Protein AF-A0A402AYY5-F1 (afdb_monomer_lite)

Foldseek 3Di:
DPVVVVVVVCCVVPPPDDDDDDDPVVVVVLVVQCVVVVPPDSVRSVVVVVVVVVVVVPD

pLDDT: mean 87.51, std 9.0, range [53.38, 96.62]

Sequence (59 aa):
MPISLWQAMIEHYYPNSTWIRLQREVFDQLYRYKVEHGQPTWEGALTQLLAQARQEAQP

Structure (mmCIF, N/CA/C/O backbone):
data_AF-A0A402AYY5-F1
#
_entry.id   AF-A0A402AYY5-F1
#
loop_
_atom_site.group_PDB
_atom_site.id
_atom_site.type_symbol
_atom_site.label_atom_id
_atom_site.label_alt_id
_atom_site.label_comp_id
_atom_site.label_asym_id
_atom_site.label_entity_id
_atom_site.label_seq_id
_atom_site.pdbx_PDB_ins_code
_atom_site.Cartn_x
_atom_site.Cartn_y
_atom_site.Cartn_z
_atom_site.occupancy
_atom_site.B_iso_or_equiv
_atom_site.auth_seq_id
_atom_site.auth_comp_id
_atom_site.auth_asym_id
_atom_site.auth_atom_id
_atom_site.pdbx_PDB_model_num
ATOM 1 N N . MET A 1 1 ? -2.302 1.077 -28.293 1.00 67.31 1 MET A N 1
ATOM 2 C CA . MET A 1 1 ? -1.082 0.460 -27.727 1.00 67.31 1 MET A CA 1
ATOM 3 C C . MET A 1 1 ? -1.331 -1.033 -27.559 1.00 67.31 1 MET A C 1
ATOM 5 O O . MET A 1 1 ? -2.367 -1.357 -26.987 1.00 67.31 1 MET A O 1
ATOM 9 N N . PRO A 1 2 ? -0.470 -1.932 -28.069 1.00 82.75 2 PRO A N 1
ATOM 10 C CA . PRO A 1 2 ? -0.631 -3.368 -27.861 1.00 82.75 2 PRO A CA 1
ATOM 11 C C . PRO A 1 2 ? -0.416 -3.692 -26.382 1.00 82.75 2 PRO A C 1
ATOM 13 O O . PRO A 1 2 ? 0.620 -3.354 -25.813 1.00 82.75 2 PRO A O 1
ATOM 16 N N . ILE A 1 3 ? -1.400 -4.338 -25.762 1.00 81.19 3 ILE A N 1
ATOM 17 C CA . ILE A 1 3 ? -1.380 -4.701 -24.338 1.00 81.19 3 ILE A CA 1
ATOM 18 C C . ILE A 1 3 ? -0.156 -5.553 -23.959 1.00 81.19 3 ILE A C 1
ATOM 20 O O . ILE A 1 3 ? 0.355 -5.431 -22.851 1.00 81.19 3 ILE A O 1
ATOM 24 N N . SER A 1 4 ? 0.368 -6.326 -24.914 1.00 80.69 4 SER A N 1
ATOM 25 C CA . SER A 1 4 ? 1.560 -7.162 -24.767 1.00 80.69 4 SER A CA 1
ATOM 26 C C . SER A 1 4 ? 2.840 -6.364 -24.507 1.00 80.69 4 SER A C 1
ATOM 28 O O . SER A 1 4 ? 3.659 -6.780 -23.694 1.00 80.69 4 SER A O 1
ATOM 30 N N . LEU A 1 5 ? 3.008 -5.196 -25.138 1.00 84.44 5 LEU A N 1
ATOM 31 C CA . LEU A 1 5 ? 4.181 -4.347 -24.906 1.00 84.44 5 LEU A CA 1
ATOM 32 C C . LEU A 1 5 ? 4.146 -3.735 -23.501 1.00 84.44 5 LEU A C 1
ATOM 34 O O . LEU A 1 5 ? 5.158 -3.684 -22.813 1.00 84.44 5 LEU A O 1
ATOM 38 N N . TRP A 1 6 ? 2.964 -3.308 -23.059 1.00 81.25 6 TRP A N 1
ATOM 39 C CA . TRP A 1 6 ? 2.770 -2.762 -21.718 1.00 81.25 6 TRP A CA 1
ATOM 40 C C . TRP A 1 6 ? 2.986 -3.818 -20.622 1.00 81.25 6 TRP A C 1
ATOM 42 O O . TRP A 1 6 ? 3.648 -3.531 -19.627 1.00 81.25 6 TRP A O 1
ATOM 52 N N . GLN A 1 7 ? 2.502 -5.048 -20.829 1.00 79.56 7 GLN A N 1
ATOM 53 C CA . GLN A 1 7 ? 2.740 -6.173 -19.917 1.00 79.56 7 GLN A CA 1
ATOM 54 C C . GLN A 1 7 ? 4.233 -6.499 -19.788 1.00 79.56 7 GLN A C 1
ATOM 56 O O . GLN A 1 7 ? 4.737 -6.564 -18.670 1.00 79.56 7 GLN A O 1
ATOM 61 N N . ALA A 1 8 ? 4.949 -6.607 -20.914 1.00 83.94 8 ALA A N 1
ATOM 62 C CA . ALA A 1 8 ? 6.388 -6.871 -20.914 1.00 83.94 8 ALA A CA 1
ATOM 63 C C . ALA A 1 8 ? 7.185 -5.768 -20.193 1.00 83.94 8 ALA A C 1
ATOM 65 O O . ALA A 1 8 ? 8.150 -6.049 -19.486 1.00 83.94 8 ALA A O 1
ATOM 66 N N . MET A 1 9 ? 6.764 -4.506 -20.328 1.00 83.19 9 MET A N 1
ATOM 67 C CA . MET A 1 9 ? 7.369 -3.399 -19.585 1.00 83.19 9 MET A CA 1
ATOM 68 C C . MET A 1 9 ? 7.123 -3.518 -18.077 1.00 83.19 9 MET A C 1
ATOM 70 O O . MET A 1 9 ? 8.061 -3.357 -17.302 1.00 83.19 9 MET A O 1
ATOM 74 N N . ILE A 1 10 ? 5.895 -3.814 -17.640 1.00 82.19 10 ILE A N 1
ATOM 75 C CA . ILE A 1 10 ? 5.597 -3.973 -16.206 1.00 82.19 10 ILE A CA 1
ATOM 76 C C . ILE A 1 10 ? 6.420 -5.107 -15.601 1.00 82.19 10 ILE A C 1
ATOM 78 O O . ILE A 1 10 ? 7.017 -4.919 -14.546 1.00 82.19 10 ILE A O 1
ATOM 82 N N . GLU A 1 11 ? 6.482 -6.250 -16.279 1.00 83.12 11 GLU A N 1
ATOM 83 C CA . GLU A 1 11 ? 7.238 -7.413 -15.814 1.00 83.12 11 GLU A CA 1
ATOM 84 C C . GLU A 1 11 ? 8.739 -7.112 -15.694 1.00 83.12 11 GLU A C 1
ATOM 86 O O . GLU A 1 11 ? 9.387 -7.544 -14.743 1.00 83.12 11 GLU A O 1
ATOM 91 N N . HIS A 1 12 ? 9.281 -6.305 -16.611 1.00 82.94 12 HIS A N 1
ATOM 92 C CA . HIS A 1 12 ? 10.682 -5.896 -16.581 1.00 82.94 12 HIS A CA 1
ATOM 93 C C . HIS A 1 12 ? 11.007 -4.911 -15.445 1.00 82.94 12 HIS A C 1
ATOM 95 O O . HIS A 1 12 ? 12.030 -5.059 -14.779 1.00 82.94 12 HIS A O 1
ATOM 101 N N . TYR A 1 13 ? 10.162 -3.899 -15.219 1.00 80.12 13 TYR A N 1
ATOM 102 C CA . TYR A 1 13 ? 10.430 -2.849 -14.225 1.00 80.12 13 TYR A CA 1
ATOM 103 C C . TYR A 1 13 ? 9.994 -3.218 -12.800 1.00 80.12 13 TYR A C 1
ATOM 105 O O . TYR A 1 13 ? 10.552 -2.685 -11.840 1.00 80.12 13 TYR A O 1
ATOM 113 N N . TYR A 1 14 ? 9.023 -4.120 -12.650 1.00 77.56 14 TYR A N 1
ATOM 114 C CA . TYR A 1 14 ? 8.457 -4.523 -11.360 1.00 77.56 14 TYR A CA 1
ATOM 115 C C . TYR A 1 14 ? 8.435 -6.054 -11.207 1.00 77.56 14 TYR A C 1
ATOM 117 O O . TYR A 1 14 ? 7.361 -6.651 -11.085 1.00 77.56 14 TYR A O 1
ATOM 125 N N . PRO A 1 15 ? 9.606 -6.716 -11.195 1.00 76.38 15 PRO A N 1
ATOM 126 C CA . PRO A 1 15 ? 9.671 -8.164 -11.038 1.00 76.38 15 PRO A CA 1
ATOM 127 C C . PRO A 1 15 ? 9.109 -8.592 -9.672 1.00 76.38 15 PRO A C 1
ATOM 129 O O . PRO A 1 15 ? 9.385 -7.959 -8.654 1.00 76.38 15 PRO A O 1
ATOM 132 N N . ASN A 1 16 ? 8.344 -9.689 -9.648 1.00 79.56 16 ASN A N 1
ATOM 133 C CA . ASN A 1 16 ? 7.664 -10.248 -8.462 1.00 79.56 16 ASN A CA 1
ATOM 134 C C . ASN A 1 16 ? 6.569 -9.363 -7.835 1.00 79.56 16 ASN A C 1
ATOM 136 O O . ASN A 1 16 ? 6.092 -9.661 -6.740 1.00 79.56 16 ASN A O 1
ATOM 140 N N . SER A 1 17 ? 6.139 -8.314 -8.533 1.00 79.44 17 SER A N 1
ATOM 141 C CA . SER A 1 17 ? 5.085 -7.405 -8.084 1.00 79.44 17 SER A CA 1
ATOM 142 C C . SER A 1 17 ? 3.895 -7.450 -9.037 1.00 79.44 17 SER A C 1
ATOM 144 O O . SER A 1 17 ? 4.040 -7.663 -10.237 1.00 79.44 17 SER A O 1
ATOM 146 N N . THR A 1 18 ? 2.690 -7.245 -8.508 1.00 80.00 18 THR A N 1
ATOM 147 C CA . THR A 1 18 ? 1.463 -7.157 -9.316 1.00 80.00 18 THR A CA 1
ATOM 148 C C . THR A 1 18 ? 0.977 -5.716 -9.374 1.00 80.00 18 THR A C 1
ATOM 150 O O . THR A 1 18 ? 1.011 -5.001 -8.374 1.00 80.00 18 THR A O 1
ATOM 153 N N . TRP A 1 19 ? 0.483 -5.288 -10.537 1.00 80.25 19 TRP A N 1
ATOM 154 C CA . TRP A 1 19 ? -0.175 -3.994 -10.683 1.00 80.25 19 TRP A CA 1
ATOM 155 C C . TRP A 1 19 ? -1.668 -4.102 -10.362 1.00 80.25 19 TRP A C 1
ATOM 157 O O . TRP A 1 19 ? -2.386 -4.891 -10.975 1.00 80.25 19 TRP A O 1
ATOM 167 N N . ILE A 1 20 ? -2.153 -3.264 -9.446 1.00 86.88 20 ILE A N 1
ATOM 168 C CA . ILE A 1 20 ? -3.579 -3.145 -9.129 1.00 86.88 20 ILE A CA 1
ATOM 169 C C . ILE A 1 20 ? -4.027 -1.731 -9.480 1.00 86.88 20 ILE A C 1
ATOM 171 O O . ILE A 1 20 ? -3.486 -0.742 -8.987 1.00 86.88 20 ILE A O 1
ATOM 175 N N . ARG A 1 21 ? -5.048 -1.623 -10.334 1.00 87.69 21 ARG A N 1
ATOM 176 C CA . ARG A 1 21 ? -5.669 -0.336 -10.654 1.00 87.69 21 ARG A CA 1
ATOM 177 C C . ARG A 1 21 ? -6.656 0.033 -9.551 1.00 87.69 21 ARG A C 1
ATOM 179 O O . ARG A 1 21 ? -7.704 -0.592 -9.428 1.00 87.69 21 ARG A O 1
ATOM 186 N N . LEU A 1 22 ? -6.345 1.087 -8.805 1.00 91.44 22 LEU A N 1
ATOM 187 C CA . LEU A 1 22 ? -7.216 1.659 -7.779 1.00 91.44 22 LEU A CA 1
ATOM 188 C C . LEU A 1 22 ? -7.830 2.974 -8.266 1.00 91.44 22 LEU A C 1
ATOM 190 O O . LEU A 1 22 ? -7.232 3.702 -9.059 1.00 91.44 22 LEU A O 1
ATOM 194 N N . GLN A 1 23 ? -9.045 3.266 -7.803 1.00 94.94 23 GLN A N 1
ATOM 195 C CA . GLN A 1 23 ? -9.633 4.597 -7.966 1.00 94.94 23 GLN A CA 1
ATOM 196 C C . GLN A 1 23 ? -8.894 5.587 -7.058 1.00 94.94 23 GLN A C 1
ATOM 198 O O . GLN A 1 23 ? -8.377 5.195 -6.009 1.00 94.94 23 GLN A O 1
ATOM 203 N N . ARG A 1 24 ? -8.839 6.864 -7.451 1.00 93.50 24 ARG A N 1
ATOM 204 C CA . ARG A 1 24 ? -8.073 7.891 -6.727 1.00 93.50 24 ARG A CA 1
ATOM 205 C C . ARG A 1 24 ? -8.574 8.055 -5.296 1.00 93.50 24 ARG A C 1
ATOM 207 O O . ARG A 1 24 ? -7.787 8.077 -4.362 1.00 93.50 24 ARG A O 1
ATOM 214 N N . GLU A 1 25 ? -9.883 8.060 -5.130 1.00 96.62 25 GLU A N 1
ATOM 215 C CA . GLU A 1 25 ? -10.568 8.253 -3.857 1.00 96.62 25 GLU A CA 1
ATOM 216 C C . GLU A 1 25 ? -10.320 7.078 -2.900 1.00 96.62 25 GLU A C 1
ATOM 218 O O . GLU A 1 25 ? -10.250 7.254 -1.684 1.00 96.62 25 GLU A O 1
ATOM 223 N N . VAL A 1 26 ? -10.162 5.866 -3.442 1.00 95.44 26 VAL A N 1
ATOM 224 C CA . VAL A 1 26 ? -9.796 4.671 -2.664 1.00 95.44 26 VAL A CA 1
ATOM 225 C C . VAL A 1 26 ? -8.331 4.745 -2.245 1.00 95.44 26 VAL A C 1
ATOM 227 O O . VAL A 1 26 ? -7.998 4.443 -1.101 1.00 95.44 26 VAL A O 1
ATOM 230 N N . PHE A 1 27 ? -7.454 5.188 -3.149 1.00 94.94 27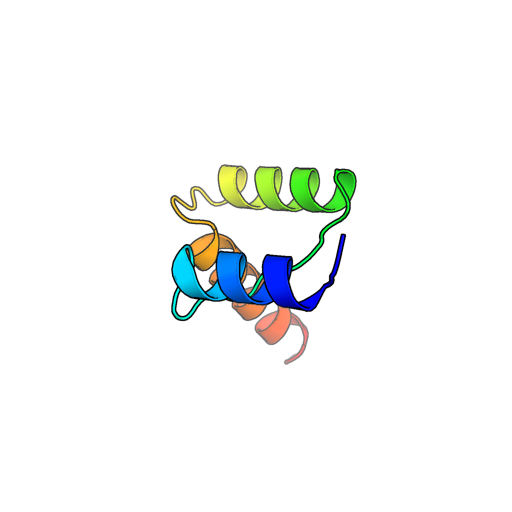 PHE A N 1
ATOM 231 C CA . PHE A 1 27 ? -6.046 5.397 -2.831 1.00 94.94 27 PHE A CA 1
ATOM 232 C C . PHE A 1 27 ? -5.856 6.455 -1.735 1.00 94.94 27 PHE A C 1
ATOM 234 O O . PHE A 1 27 ? -5.077 6.232 -0.814 1.00 94.94 27 PHE A O 1
ATOM 241 N N . ASP A 1 28 ? -6.604 7.559 -1.776 1.00 95.75 28 ASP A N 1
ATOM 242 C CA . ASP A 1 28 ? -6.526 8.615 -0.761 1.00 95.75 28 ASP A CA 1
ATOM 243 C C . ASP A 1 28 ? -6.959 8.117 0.627 1.00 95.75 28 ASP A C 1
ATOM 245 O O . ASP A 1 28 ? -6.350 8.475 1.637 1.00 95.75 28 ASP A O 1
ATOM 249 N N . GLN A 1 29 ? -7.974 7.250 0.693 1.00 95.00 29 GLN 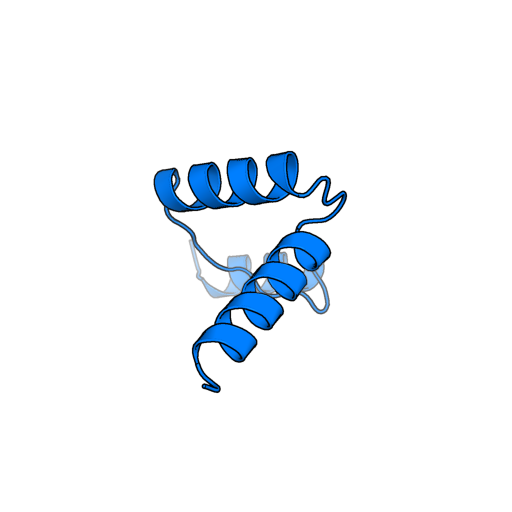A N 1
ATOM 250 C CA . GLN A 1 29 ? -8.373 6.594 1.943 1.00 95.00 29 GLN A CA 1
ATOM 251 C C . GLN A 1 29 ? -7.279 5.658 2.463 1.00 95.00 29 GLN A C 1
ATOM 253 O O . GLN A 1 29 ? -6.921 5.723 3.639 1.00 95.00 29 GLN A O 1
ATOM 258 N N . LEU A 1 30 ? -6.697 4.838 1.583 1.00 94.44 30 LEU A N 1
ATOM 259 C CA . LEU A 1 30 ? -5.595 3.947 1.949 1.00 94.44 30 LEU A CA 1
ATOM 260 C C . LEU A 1 30 ? -4.354 4.735 2.402 1.00 94.44 30 LEU A C 1
ATOM 262 O O . LEU A 1 30 ? -3.652 4.318 3.323 1.00 94.44 30 LEU A O 1
ATOM 266 N N . TYR A 1 31 ? -4.094 5.893 1.791 1.00 94.25 31 TYR A N 1
ATOM 267 C CA . TYR A 1 31 ? -3.015 6.793 2.188 1.00 94.25 31 TYR A CA 1
ATOM 268 C C . TYR A 1 31 ? -3.220 7.342 3.599 1.00 94.25 31 TYR A C 1
ATOM 270 O O . TYR A 1 31 ? -2.294 7.295 4.408 1.00 94.25 31 TYR A O 1
ATOM 278 N N . ARG A 1 32 ? -4.432 7.815 3.921 1.00 95.44 32 ARG A N 1
ATOM 279 C CA . ARG A 1 32 ? -4.764 8.271 5.281 1.00 95.44 32 ARG A CA 1
ATOM 280 C C . ARG A 1 32 ? -4.567 7.156 6.297 1.00 95.44 32 ARG A C 1
ATOM 282 O O . ARG A 1 32 ? -3.849 7.365 7.267 1.00 95.44 32 ARG A O 1
ATOM 289 N N . TYR A 1 33 ? -5.083 5.960 6.007 1.00 95.00 33 TYR A N 1
ATOM 290 C CA . TYR A 1 33 ? -4.880 4.782 6.851 1.00 95.00 33 TYR A CA 1
ATOM 291 C C . TYR A 1 33 ? -3.388 4.506 7.103 1.00 95.00 33 TYR A C 1
ATOM 293 O O . TYR A 1 33 ? -2.982 4.322 8.250 1.00 95.00 33 TYR A O 1
ATOM 301 N N . LYS A 1 34 ? -2.553 4.531 6.052 1.00 95.44 34 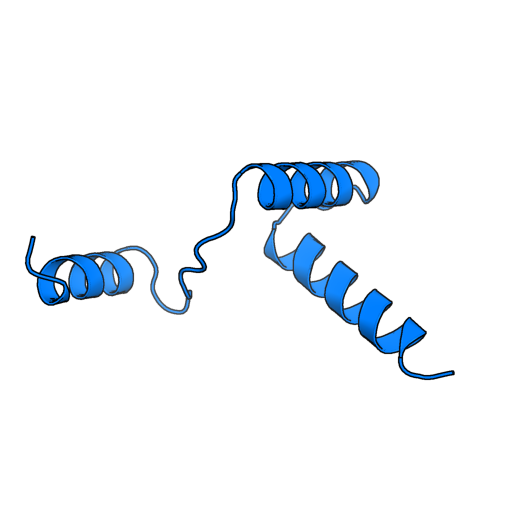LYS A N 1
ATOM 302 C CA . LYS A 1 34 ? -1.099 4.331 6.160 1.00 95.44 34 LYS A CA 1
ATOM 303 C C . LYS A 1 34 ? -0.451 5.361 7.095 1.00 95.44 34 LYS A C 1
ATOM 305 O O . LYS A 1 34 ? 0.369 4.984 7.929 1.00 95.44 34 LYS A O 1
ATOM 310 N N . VAL A 1 35 ? -0.810 6.638 6.949 1.00 95.44 35 VAL A N 1
ATOM 311 C CA . VAL A 1 35 ? -0.270 7.739 7.766 1.00 95.44 35 VAL A CA 1
ATOM 312 C C . VAL A 1 35 ? -0.714 7.620 9.223 1.00 95.44 35 VAL A C 1
ATOM 314 O O . VAL A 1 35 ? 0.124 7.706 10.116 1.00 95.44 35 VAL A O 1
ATOM 317 N N . GLU A 1 36 ? -2.001 7.378 9.468 1.00 94.69 36 GLU A N 1
ATOM 318 C CA . GLU A 1 36 ? -2.576 7.247 10.814 1.00 94.69 36 GLU A CA 1
ATOM 319 C C . GLU A 1 36 ? -1.963 6.081 11.599 1.00 94.69 36 GLU A C 1
ATOM 321 O O . GLU A 1 36 ? -1.721 6.200 12.798 1.00 94.69 36 GLU A O 1
ATOM 326 N N . HIS A 1 37 ? -1.645 4.979 10.917 1.00 93.25 37 HIS A N 1
ATOM 327 C CA . HIS A 1 37 ? -1.017 3.803 11.523 1.00 93.25 37 HIS A CA 1
ATOM 328 C C . HIS A 1 37 ? 0.521 3.848 11.496 1.00 93.25 37 HIS A C 1
ATOM 330 O O . HIS A 1 37 ? 1.166 2.870 11.870 1.00 93.25 37 HIS A O 1
ATOM 336 N N . GLY A 1 38 ? 1.126 4.959 11.052 1.00 92.81 38 GLY A N 1
ATOM 337 C CA . GLY A 1 38 ? 2.581 5.144 11.038 1.00 92.81 38 GLY A CA 1
ATOM 338 C C . GLY A 1 38 ? 3.331 4.165 10.130 1.00 92.81 38 GLY A C 1
ATOM 339 O O . GLY A 1 38 ? 4.508 3.884 10.360 1.00 92.81 38 GLY A O 1
ATOM 340 N N . GLN A 1 39 ? 2.663 3.617 9.113 1.00 93.81 39 GLN A N 1
ATOM 341 C CA . GLN A 1 39 ? 3.223 2.567 8.272 1.00 93.81 39 GLN A CA 1
ATOM 342 C C . GLN A 1 39 ? 4.206 3.147 7.240 1.00 93.81 39 GLN A C 1
ATOM 344 O O . GLN A 1 39 ? 3.821 3.999 6.435 1.00 93.81 39 GLN A O 1
ATOM 349 N N . PRO A 1 40 ? 5.474 2.692 7.197 1.00 89.56 40 PRO A N 1
ATOM 350 C CA . PRO A 1 40 ? 6.474 3.252 6.288 1.00 89.56 40 PRO A CA 1
ATOM 351 C C . PRO A 1 40 ? 6.277 2.777 4.839 1.00 89.56 40 PRO A C 1
ATOM 353 O O . PRO A 1 40 ? 6.494 3.533 3.887 1.00 89.56 40 PRO A O 1
ATOM 356 N N . THR A 1 41 ? 5.789 1.550 4.645 1.00 92.31 41 THR A N 1
ATOM 357 C CA . THR A 1 41 ? 5.609 0.918 3.328 1.00 92.31 41 THR A CA 1
ATOM 358 C C . THR A 1 41 ? 4.136 0.665 3.019 1.00 92.31 41 THR A C 1
ATOM 360 O O . THR A 1 41 ? 3.288 0.633 3.913 1.00 92.31 41 THR A O 1
ATOM 363 N N . TRP A 1 42 ? 3.807 0.536 1.733 1.00 91.12 42 TRP A N 1
ATOM 364 C CA . TRP A 1 42 ? 2.443 0.192 1.317 1.00 91.12 42 TRP A CA 1
ATOM 365 C C . TRP A 1 42 ? 2.129 -1.273 1.605 1.00 91.12 42 TRP A C 1
ATOM 367 O O . TRP A 1 42 ? 1.021 -1.590 2.023 1.00 91.12 42 TRP A O 1
ATOM 377 N N . GLU A 1 43 ? 3.122 -2.144 1.465 1.00 91.69 43 GLU A N 1
ATOM 378 C CA . GLU A 1 43 ? 3.056 -3.557 1.821 1.00 91.69 43 GLU A CA 1
ATOM 379 C C . GLU A 1 43 ? 2.720 -3.730 3.306 1.00 91.69 43 GLU A C 1
ATOM 381 O O . GLU A 1 43 ? 1.865 -4.545 3.646 1.00 91.69 43 GLU A O 1
ATOM 386 N N . GLY A 1 44 ? 3.332 -2.928 4.187 1.00 93.50 44 GLY A N 1
ATOM 387 C CA . GLY A 1 44 ? 3.040 -2.932 5.622 1.00 93.50 44 GLY A CA 1
ATOM 388 C C . GLY A 1 44 ? 1.612 -2.482 5.923 1.00 93.50 44 GLY A C 1
ATOM 389 O O . GLY A 1 44 ? 0.881 -3.182 6.624 1.00 93.50 44 GLY A O 1
ATOM 390 N N . ALA A 1 45 ? 1.179 -1.371 5.318 1.00 94.94 45 ALA A N 1
ATOM 391 C CA . ALA A 1 45 ? -0.190 -0.877 5.456 1.00 94.94 45 ALA A CA 1
ATOM 392 C C . ALA A 1 45 ? -1.234 -1.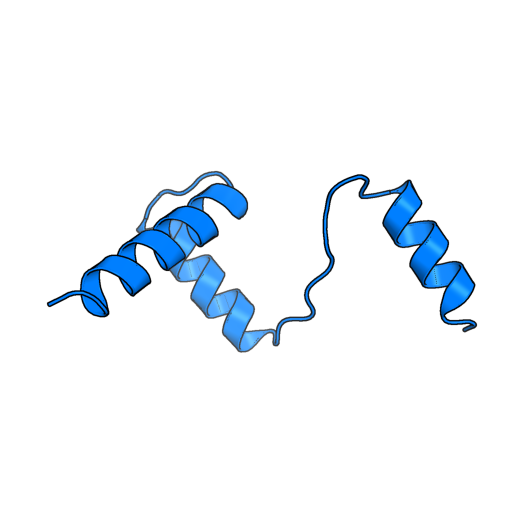898 4.972 1.00 94.94 45 ALA A C 1
ATOM 394 O O . ALA A 1 45 ? -2.205 -2.163 5.676 1.00 94.94 45 ALA A O 1
ATOM 395 N N . LEU A 1 46 ? -1.019 -2.519 3.808 1.00 93.69 46 LEU A N 1
ATOM 396 C CA . LEU A 1 46 ? -1.920 -3.539 3.265 1.00 93.69 46 LEU A CA 1
ATOM 397 C C . LEU A 1 46 ? -1.924 -4.817 4.112 1.00 93.69 46 LEU A C 1
ATOM 399 O O . LEU A 1 46 ? -2.989 -5.374 4.367 1.00 93.69 46 LEU A O 1
ATOM 403 N N . THR A 1 47 ? -0.758 -5.268 4.582 1.00 94.62 47 THR A N 1
ATOM 404 C CA . THR A 1 47 ? -0.651 -6.453 5.449 1.00 94.62 47 THR A CA 1
ATOM 405 C C . THR A 1 47 ? -1.393 -6.237 6.765 1.00 94.62 47 THR A C 1
ATOM 407 O O . THR A 1 47 ? -2.141 -7.115 7.195 1.00 94.62 47 THR A O 1
ATOM 410 N N . GLN A 1 48 ? -1.241 -5.062 7.383 1.00 94.06 48 GLN A N 1
ATOM 411 C CA . GLN A 1 48 ? -1.963 -4.718 8.606 1.00 94.06 48 GLN A CA 1
ATOM 412 C C . GLN A 1 48 ? -3.475 -4.626 8.367 1.00 94.06 48 GLN A C 1
ATOM 414 O O . GLN A 1 48 ? -4.238 -5.208 9.137 1.00 94.06 48 GLN A O 1
ATOM 419 N N . LEU A 1 49 ? -3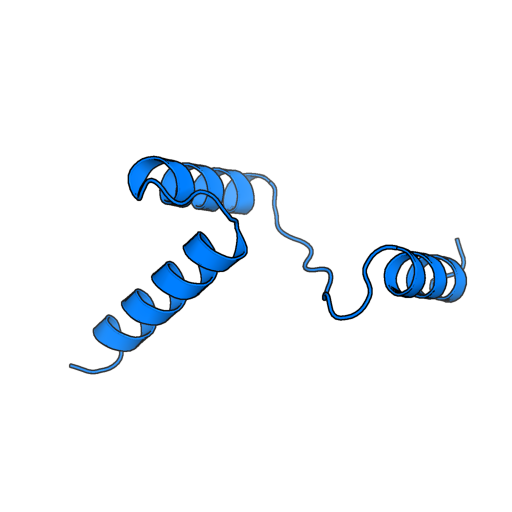.903 -3.958 7.291 1.00 94.06 49 LEU A N 1
ATOM 420 C CA . LEU A 1 49 ? -5.319 -3.831 6.940 1.00 94.06 49 LEU A CA 1
ATOM 421 C C . LEU A 1 49 ? -5.975 -5.208 6.744 1.00 94.06 49 LEU A C 1
ATOM 423 O O . LEU A 1 49 ? -7.062 -5.458 7.258 1.00 94.06 49 LEU A O 1
ATOM 427 N N . LEU A 1 50 ? -5.299 -6.128 6.048 1.00 94.25 50 LEU A N 1
ATOM 428 C CA . LEU A 1 50 ? -5.783 -7.499 5.850 1.00 94.25 50 LEU A CA 1
ATOM 429 C C . LEU A 1 50 ? -5.810 -8.306 7.154 1.00 94.25 50 LEU A C 1
ATOM 431 O O . LEU A 1 50 ? -6.729 -9.099 7.362 1.00 94.25 50 LEU A O 1
ATOM 435 N N . ALA A 1 51 ? -4.824 -8.114 8.035 1.00 94.06 51 ALA A N 1
ATOM 436 C CA . ALA A 1 51 ? -4.804 -8.760 9.343 1.00 94.06 51 ALA A CA 1
ATOM 437 C C . ALA A 1 51 ? -5.983 -8.301 10.217 1.00 94.06 51 ALA A C 1
ATOM 439 O O . ALA A 1 51 ? -6.655 -9.145 10.807 1.00 94.06 51 ALA A O 1
ATOM 440 N N . GLN A 1 52 ? -6.276 -6.996 10.237 1.00 92.06 52 GLN A N 1
ATOM 441 C CA . GLN A 1 52 ? -7.433 -6.428 10.941 1.00 92.06 52 GLN A CA 1
ATOM 442 C C . GLN A 1 52 ? -8.755 -6.952 10.366 1.00 92.06 52 GLN A C 1
ATOM 444 O O . GLN A 1 52 ? -9.575 -7.488 11.107 1.00 92.06 52 GLN A O 1
ATOM 449 N N . ALA A 1 53 ? -8.923 -6.917 9.039 1.00 92.94 53 ALA A N 1
ATOM 450 C CA . ALA A 1 53 ? -10.124 -7.440 8.383 1.00 92.94 53 ALA A CA 1
ATOM 451 C C . ALA A 1 53 ? -10.353 -8.937 8.676 1.00 92.94 53 ALA A C 1
ATOM 453 O O . ALA A 1 53 ? -11.491 -9.387 8.806 1.00 92.94 53 ALA A O 1
ATOM 454 N N . ARG A 1 54 ? -9.277 -9.727 8.812 1.00 92.38 54 ARG A N 1
ATOM 455 C CA . ARG A 1 54 ? -9.369 -11.142 9.199 1.00 92.38 54 ARG A CA 1
ATOM 456 C C . ARG A 1 54 ? -9.818 -11.323 10.650 1.00 92.38 54 ARG A C 1
ATOM 458 O O . ARG A 1 54 ? -10.570 -12.255 10.914 1.00 92.38 54 ARG A O 1
ATOM 465 N N . GLN A 1 55 ? -9.356 -10.469 11.564 1.00 88.50 55 GLN A N 1
ATOM 466 C CA . GLN A 1 55 ? -9.770 -10.492 12.971 1.00 88.50 55 GLN A CA 1
ATOM 467 C C . GLN A 1 55 ? -11.254 -10.144 13.118 1.00 88.50 55 GLN A C 1
ATOM 469 O O . GLN A 1 55 ? -11.962 -10.824 13.845 1.00 88.50 55 GLN A O 1
ATOM 474 N N . GLU A 1 56 ? -11.750 -9.152 12.377 1.00 84.94 56 GLU A N 1
ATOM 475 C CA . GLU A 1 56 ? -13.176 -8.790 12.380 1.00 84.94 56 GLU A CA 1
ATOM 476 C C . GLU A 1 56 ? -14.074 -9.895 11.804 1.00 84.94 56 GLU A C 1
ATOM 478 O O . GLU A 1 56 ? -15.196 -10.098 12.264 1.00 84.94 56 GLU A O 1
ATOM 483 N N . ALA A 1 57 ? -13.582 -10.633 10.806 1.00 81.19 57 ALA A N 1
ATOM 484 C CA . ALA A 1 57 ? -14.311 -11.743 10.196 1.00 81.19 57 ALA A CA 1
ATOM 485 C C . ALA A 1 57 ? -14.348 -13.013 11.066 1.00 81.19 57 ALA A C 1
ATOM 487 O O . ALA A 1 57 ? -15.098 -13.941 10.752 1.00 81.19 57 ALA A O 1
ATOM 488 N N . GLN A 1 58 ? -13.533 -13.083 12.121 1.00 57.31 58 GLN A N 1
ATOM 489 C CA . GLN A 1 58 ? -13.412 -14.243 12.996 1.00 57.31 58 GLN A CA 1
ATOM 490 C C . GLN A 1 58 ? -13.853 -13.841 14.419 1.00 57.31 58 GLN A C 1
ATOM 492 O O . GLN A 1 58 ? -13.013 -13.388 15.195 1.00 57.31 58 GLN A O 1
ATOM 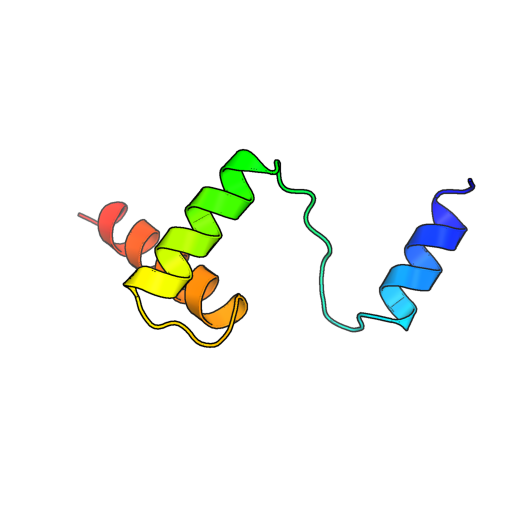497 N N . PRO A 1 59 ? -15.165 -13.933 14.726 1.00 53.38 59 PRO A N 1
ATOM 498 C CA . PRO A 1 59 ? -15.742 -13.467 15.989 1.00 53.38 59 PRO A CA 1
ATOM 499 C C . PRO A 1 59 ? -15.324 -14.304 17.202 1.00 53.38 59 PRO A C 1
ATOM 501 O O . PRO A 1 59 ? -15.066 -15.521 17.034 1.00 53.38 59 PRO A O 1
#

Secondary structure (DSSP, 8-state):
--HHHHHHHHHHHSTT-------HHHHHHHHHHHHHTT-SSHHHHHHHHHHHHHHHT--

Radius of gyration: 15.18 Å; chains: 1; bounding box: 26×23×44 Å

InterPro domains:
  IPR045730 Protein of unknown function DUF6084 [PF19562] (1-57)

Organism: NCBI:txid2014872